Protein AF-A0A8S2YNR9-F1 (afdb_monomer_lite)

InterPro domains:
  IPR006597 Sel1-like repeat [PF08238] (1-10)
  IPR006597 Sel1-like repeat [PF08238] (11-44)
  IPR006597 Sel1-like repeat [PF08238] (60-74)
  IPR006597 Sel1-like repeat [SM00671] (11-46)
  IPR011990 Tetratricopeptide-like helical domain superfamily [G3DSA:1.25.40.10] (1-81)

Secondary structure (DSSP, 8-state):
-HHHHHHTT-HHHHHHHHHHHHHTSSS---HHHHHHHHHHHHTS-SEETTEEEEE-HHHHHHHHHHHHHHHHT-S------

pLDDT: mean 89.44, std 14.83, range [38.41, 98.44]

Structure (mmCIF, N/CA/C/O backbone):
data_AF-A0A8S2YNR9-F1
#
_entry.id   AF-A0A8S2YNR9-F1
#
loop_
_atom_site.group_PDB
_atom_site.id
_atom_site.type_symbol
_atom_site.label_atom_id
_atom_site.label_alt_id
_atom_site.label_comp_id
_atom_site.label_asym_id
_atom_site.label_entity_id
_atom_site.label_seq_id
_atom_site.pdbx_PDB_ins_code
_atom_site.Cartn_x
_atom_site.Cartn_y
_atom_site.Cartn_z
_atom_site.occupancy
_atom_site.B_iso_or_equiv
_atom_site.auth_seq_id
_atom_site.auth_comp_id
_atom_site.auth_asym_id
_atom_site.auth_atom_id
_atom_site.pdbx_PDB_model_num
ATOM 1 N N . TYR A 1 1 ? 3.105 15.190 0.724 1.00 80.00 1 TYR A N 1
ATOM 2 C CA . TYR A 1 1 ? 4.007 14.466 -0.196 1.00 80.00 1 TYR A CA 1
ATOM 3 C C . TYR A 1 1 ? 3.325 13.214 -0.744 1.00 80.00 1 TYR A C 1
ATOM 5 O O . TYR A 1 1 ? 2.904 13.260 -1.892 1.00 80.00 1 TYR A O 1
ATOM 13 N N . PHE A 1 2 ? 3.091 12.174 0.070 1.00 92.75 2 PHE A N 1
ATOM 14 C CA . PHE A 1 2 ? 2.495 10.895 -0.367 1.00 92.75 2 PHE A CA 1
ATOM 15 C C . PHE A 1 2 ? 1.183 11.018 -1.153 1.00 92.75 2 PHE A C 1
ATOM 17 O O . PHE A 1 2 ? 1.076 10.416 -2.211 1.00 92.75 2 PHE A O 1
ATOM 24 N N . ALA A 1 3 ? 0.248 11.884 -0.739 1.00 91.88 3 ALA A N 1
ATOM 25 C CA . ALA A 1 3 ? -0.989 12.132 -1.493 1.00 91.88 3 ALA A CA 1
ATOM 26 C C . ALA A 1 3 ? -0.762 12.549 -2.961 1.00 91.88 3 ALA A C 1
ATOM 28 O O . ALA A 1 3 ? -1.502 12.122 -3.843 1.00 91.88 3 ALA A O 1
ATOM 29 N N . LYS A 1 4 ? 0.302 13.316 -3.246 1.00 95.94 4 LYS A N 1
ATOM 30 C CA . LYS A 1 4 ? 0.669 13.695 -4.618 1.00 95.94 4 LYS A CA 1
ATOM 31 C C . LYS A 1 4 ? 1.225 12.501 -5.401 1.00 95.94 4 LYS A C 1
ATOM 33 O O . LYS A 1 4 ? 0.853 12.325 -6.554 1.00 95.94 4 LYS A O 1
ATOM 38 N N . ALA A 1 5 ? 2.063 11.672 -4.777 1.00 94.62 5 ALA A N 1
ATOM 39 C CA . ALA A 1 5 ? 2.584 10.452 -5.395 1.00 94.62 5 ALA A CA 1
ATOM 40 C C . ALA A 1 5 ? 1.461 9.431 -5.672 1.00 94.62 5 ALA A C 1
ATOM 42 O O . ALA A 1 5 ? 1.367 8.914 -6.783 1.00 94.62 5 ALA A O 1
ATOM 43 N N . ALA A 1 6 ? 0.545 9.229 -4.718 1.00 96.06 6 ALA A N 1
ATOM 44 C CA . ALA A 1 6 ? -0.643 8.395 -4.892 1.00 96.06 6 ALA A CA 1
ATOM 45 C C . ALA A 1 6 ? -1.525 8.895 -6.051 1.00 96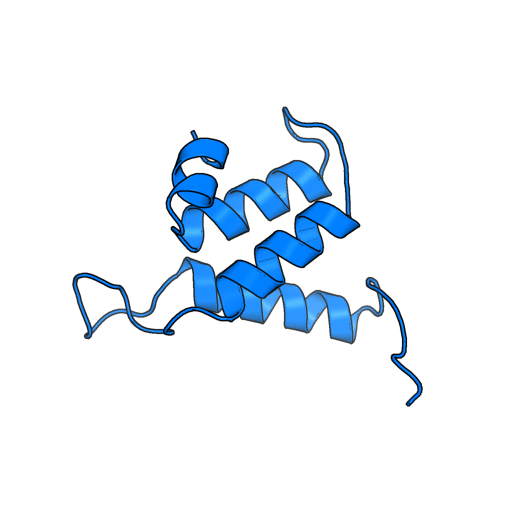.06 6 ALA A C 1
ATOM 47 O O . ALA A 1 6 ? -1.868 8.121 -6.938 1.00 96.06 6 ALA A O 1
ATOM 48 N N . SER A 1 7 ? -1.794 10.208 -6.126 1.00 95.50 7 SER A N 1
ATOM 49 C CA . SER A 1 7 ? -2.546 10.811 -7.244 1.00 95.50 7 SER A CA 1
ATOM 50 C C . SER A 1 7 ? -1.850 10.714 -8.612 1.00 95.50 7 SER A C 1
ATOM 52 O O . SER A 1 7 ? -2.479 10.946 -9.638 1.00 95.50 7 SER A O 1
ATOM 54 N N . GLN A 1 8 ? -0.556 10.376 -8.635 1.00 95.25 8 GLN A N 1
ATOM 55 C CA . GLN A 1 8 ? 0.230 10.112 -9.844 1.00 95.25 8 GLN A CA 1
ATOM 56 C C . GLN A 1 8 ? 0.345 8.609 -10.161 1.00 95.25 8 GLN A C 1
ATOM 58 O O . GLN A 1 8 ? 1.116 8.231 -11.039 1.00 95.25 8 GLN A O 1
ATOM 63 N N . GLY A 1 9 ? -0.396 7.747 -9.454 1.00 93.12 9 GLY A N 1
ATOM 64 C CA . GLY A 1 9 ? -0.385 6.299 -9.659 1.00 93.12 9 GLY A CA 1
ATOM 65 C C . GLY A 1 9 ? 0.832 5.581 -9.071 1.00 93.12 9 GLY A C 1
ATOM 66 O O . GLY A 1 9 ? 1.050 4.420 -9.385 1.00 93.12 9 GLY A O 1
ATOM 67 N N . ASN A 1 10 ? 1.649 6.224 -8.233 1.00 96.31 10 ASN A N 1
ATOM 68 C CA . ASN A 1 10 ? 2.823 5.573 -7.650 1.00 96.31 10 ASN A CA 1
ATOM 69 C C . ASN A 1 10 ? 2.422 4.662 -6.470 1.00 96.31 10 ASN A C 1
ATOM 71 O O . ASN A 1 10 ? 1.934 5.158 -5.452 1.00 96.31 10 ASN A O 1
ATOM 75 N N . ALA A 1 11 ? 2.670 3.351 -6.594 1.00 97.75 11 ALA A N 1
ATOM 76 C CA . ALA A 1 11 ? 2.307 2.346 -5.586 1.00 97.75 11 ALA A CA 1
ATOM 77 C C . ALA A 1 11 ? 2.894 2.625 -4.190 1.00 97.75 11 ALA A C 1
ATOM 79 O O . ALA A 1 11 ? 2.187 2.496 -3.194 1.00 97.75 11 ALA A O 1
ATOM 80 N N . GLU A 1 12 ? 4.158 3.056 -4.089 1.00 96.50 12 GLU A N 1
ATOM 81 C CA . GLU A 1 12 ? 4.770 3.410 -2.795 1.00 96.50 12 GLU A CA 1
ATOM 82 C C . GLU A 1 12 ? 4.053 4.608 -2.155 1.00 96.50 12 GLU A C 1
ATOM 84 O O . GLU A 1 12 ? 3.810 4.633 -0.950 1.00 96.50 12 GLU A O 1
ATOM 89 N N . GLY A 1 13 ? 3.660 5.596 -2.960 1.00 97.62 13 GLY A N 1
ATOM 90 C CA . GLY A 1 13 ? 2.845 6.732 -2.544 1.00 97.62 13 GLY A CA 1
ATOM 91 C C . GLY A 1 13 ? 1.459 6.318 -2.052 1.00 97.62 13 GLY A C 1
ATOM 92 O O . GLY A 1 13 ? 1.011 6.834 -1.028 1.00 97.62 13 GLY A O 1
ATOM 93 N N . MET A 1 14 ? 0.810 5.377 -2.745 1.00 98.44 14 MET A N 1
ATOM 94 C CA . MET A 1 14 ? -0.483 4.798 -2.362 1.00 98.44 14 MET A CA 1
ATOM 95 C C . MET A 1 14 ? -0.389 4.037 -1.035 1.00 98.44 14 MET A C 1
ATOM 97 O O . MET A 1 14 ? -1.122 4.365 -0.106 1.00 98.44 14 MET A O 1
ATOM 101 N N . TYR A 1 15 ? 0.558 3.107 -0.894 1.00 98.19 15 TYR A N 1
ATOM 102 C CA . TYR A 1 15 ? 0.785 2.353 0.343 1.00 98.19 15 TYR A CA 1
ATOM 103 C C . TYR A 1 15 ? 1.147 3.260 1.534 1.00 98.19 15 TYR A C 1
ATOM 105 O O . TYR A 1 15 ? 0.592 3.114 2.628 1.00 98.19 15 TYR A O 1
ATOM 113 N N . ASN A 1 16 ? 2.031 4.245 1.340 1.00 97.75 16 ASN A N 1
ATOM 114 C CA . ASN A 1 16 ? 2.382 5.180 2.410 1.00 97.75 16 ASN A CA 1
ATOM 115 C C . ASN A 1 16 ? 1.197 6.072 2.803 1.00 97.75 16 ASN A C 1
ATOM 117 O O . ASN A 1 16 ? 0.987 6.306 3.993 1.00 97.75 16 ASN A O 1
ATOM 121 N N . LEU A 1 17 ? 0.389 6.536 1.840 1.00 97.88 17 LEU A N 1
ATOM 122 C CA . LEU A 1 17 ? -0.845 7.260 2.148 1.00 97.88 17 LEU A CA 1
ATOM 123 C C . LEU A 1 17 ? -1.828 6.362 2.910 1.00 97.88 17 LEU A C 1
ATOM 125 O O . LEU A 1 17 ? -2.319 6.780 3.954 1.00 97.88 17 LEU A O 1
ATOM 129 N N . ALA A 1 18 ? -2.033 5.121 2.458 1.00 97.25 18 ALA A N 1
ATOM 130 C CA . ALA A 1 18 ? -2.893 4.144 3.116 1.00 97.25 18 ALA A CA 1
ATOM 131 C C . ALA A 1 18 ? -2.519 3.960 4.590 1.00 97.25 18 ALA A C 1
ATOM 133 O O . ALA A 1 18 ? -3.380 4.049 5.457 1.00 97.25 18 ALA A O 1
ATOM 134 N N . ARG A 1 19 ? -1.228 3.785 4.904 1.00 96.38 19 ARG A N 1
ATOM 135 C CA . ARG A 1 19 ? -0.752 3.632 6.290 1.00 96.38 19 ARG A CA 1
ATOM 136 C C . ARG A 1 19 ? -0.924 4.877 7.155 1.00 96.38 19 ARG A C 1
ATOM 138 O O . ARG A 1 19 ? -1.105 4.738 8.365 1.00 96.38 19 ARG A O 1
ATOM 145 N N . LEU A 1 20 ? -0.849 6.074 6.574 1.00 96.75 20 LEU A N 1
ATOM 146 C CA . LEU A 1 20 ? -1.109 7.320 7.299 1.00 96.75 20 LEU A CA 1
ATOM 147 C C . LEU A 1 20 ? -2.607 7.487 7.572 1.00 96.75 20 LEU A C 1
ATOM 149 O O . LEU A 1 20 ? -2.980 7.749 8.715 1.00 96.75 20 LEU A O 1
ATOM 153 N N . THR A 1 21 ? -3.452 7.253 6.565 1.00 96.38 21 THR A N 1
ATOM 154 C CA . THR A 1 21 ? -4.918 7.270 6.675 1.00 96.38 21 THR A CA 1
ATOM 155 C C . THR A 1 21 ? -5.423 6.206 7.649 1.00 96.38 21 THR A C 1
ATOM 157 O O . THR A 1 21 ? -6.258 6.496 8.494 1.00 96.38 21 THR A O 1
ATOM 160 N N . ASP A 1 22 ? -4.872 4.996 7.635 1.00 94.38 22 ASP A N 1
ATOM 161 C CA . ASP A 1 22 ? -5.278 3.921 8.546 1.00 94.38 22 ASP A CA 1
ATOM 162 C C . ASP A 1 22 ? -5.031 4.251 10.028 1.00 94.38 22 ASP A C 1
ATOM 164 O O . ASP A 1 22 ? -5.754 3.809 10.924 1.00 94.38 22 ASP A O 1
ATOM 168 N N . ARG A 1 23 ? -3.992 5.054 10.285 1.00 93.31 23 ARG A N 1
ATOM 169 C CA . ARG A 1 23 ? -3.520 5.423 11.625 1.00 93.31 23 ARG A CA 1
ATOM 170 C C . ARG A 1 23 ? -3.928 6.837 12.057 1.00 93.31 23 ARG A C 1
ATOM 172 O O . ARG A 1 23 ? -3.663 7.196 13.199 1.00 93.31 23 ARG A O 1
ATOM 179 N N . GLY A 1 24 ? -4.551 7.631 11.181 1.00 94.94 24 GLY A N 1
ATOM 180 C CA . GLY A 1 24 ? -4.889 9.038 11.441 1.00 94.94 24 GLY A CA 1
ATOM 181 C C . GLY A 1 24 ? -3.666 9.958 11.590 1.00 94.94 24 GLY A C 1
ATOM 182 O O . GLY A 1 24 ? -3.692 10.918 12.358 1.00 94.94 24 GLY A O 1
ATOM 183 N N . LEU A 1 25 ? -2.552 9.644 10.921 1.00 93.69 25 LEU A N 1
ATOM 184 C CA . LEU A 1 25 ? -1.274 10.343 11.100 1.00 93.69 25 LEU A CA 1
ATOM 185 C C . LEU A 1 25 ? -1.132 11.512 10.117 1.00 93.69 25 LEU A C 1
ATOM 187 O O . LEU A 1 25 ? -0.641 11.352 9.001 1.00 93.69 25 LEU A O 1
ATOM 191 N N . GLY A 1 26 ? -1.557 12.703 10.547 1.00 91.25 26 GLY A N 1
ATOM 192 C CA . GLY A 1 26 ? -1.498 13.933 9.739 1.00 91.25 26 GLY A CA 1
ATOM 193 C C . GLY A 1 26 ? -2.541 14.006 8.615 1.00 91.25 26 GLY A C 1
ATOM 194 O O . GLY A 1 26 ? -2.503 14.923 7.798 1.00 91.25 26 GLY A O 1
ATOM 195 N N . VAL A 1 27 ? -3.464 13.047 8.588 1.00 93.12 27 VAL A N 1
ATOM 196 C CA . VAL A 1 27 ? -4.642 12.946 7.719 1.00 93.12 27 VAL A CA 1
ATOM 197 C C . VAL A 1 27 ? -5.795 12.378 8.549 1.00 93.12 27 VAL A C 1
ATOM 199 O O . VAL A 1 27 ? -5.559 11.770 9.595 1.00 93.12 27 VAL A O 1
ATOM 202 N N . GLU A 1 28 ? -7.034 12.566 8.097 1.00 94.19 28 GLU A N 1
ATOM 203 C CA . GLU A 1 28 ? -8.196 11.944 8.738 1.00 94.19 28 GLU A CA 1
ATOM 204 C C . GLU A 1 28 ? -8.104 10.410 8.695 1.00 94.19 28 GLU A C 1
ATOM 206 O O . GLU A 1 28 ? -7.518 9.828 7.774 1.00 94.19 28 GLU A O 1
ATOM 211 N N . LYS A 1 29 ? -8.650 9.758 9.728 1.00 95.19 29 LYS A N 1
ATOM 212 C CA . LYS A 1 29 ? -8.576 8.308 9.877 1.00 95.19 29 LYS A CA 1
ATOM 213 C C . LYS A 1 29 ? -9.715 7.619 9.121 1.00 95.19 29 LYS A C 1
ATOM 215 O O . LYS A 1 29 ? -10.854 7.660 9.574 1.00 95.19 29 LYS A O 1
ATOM 220 N N . ASP A 1 30 ? -9.392 6.917 8.037 1.00 95.75 30 ASP A N 1
ATOM 221 C CA . ASP A 1 30 ? -10.361 6.167 7.223 1.00 95.75 30 ASP A CA 1
ATOM 222 C C . ASP A 1 30 ? -9.806 4.794 6.798 1.00 95.75 30 ASP A C 1
ATOM 224 O O . ASP A 1 30 ? -8.951 4.667 5.919 1.00 95.75 30 ASP A O 1
ATOM 228 N N . HIS A 1 31 ? -10.329 3.736 7.418 1.00 92.50 31 HIS A N 1
ATOM 229 C CA . HIS A 1 31 ? -9.936 2.354 7.136 1.00 92.50 31 HIS A CA 1
ATOM 230 C C . HIS A 1 31 ? -10.341 1.867 5.732 1.00 92.50 31 HIS A C 1
ATOM 232 O O . HIS A 1 31 ? -9.641 1.026 5.162 1.00 92.50 31 HIS A O 1
ATOM 238 N N . ASN A 1 32 ? -11.432 2.396 5.167 1.00 93.38 32 ASN A N 1
ATOM 239 C CA . ASN A 1 32 ? -11.943 2.015 3.850 1.00 93.38 32 ASN A CA 1
ATOM 240 C C . ASN A 1 32 ? -11.128 2.688 2.743 1.00 93.38 32 ASN A C 1
ATOM 242 O O . ASN A 1 32 ? -10.713 2.024 1.794 1.00 93.38 32 ASN A O 1
ATOM 246 N N . PHE A 1 33 ? -10.835 3.984 2.885 1.00 94.94 33 PHE A N 1
ATOM 247 C CA . PHE A 1 33 ? -9.945 4.681 1.955 1.00 94.94 33 PHE A CA 1
ATOM 248 C C . PHE A 1 33 ? -8.518 4.116 2.016 1.00 94.94 33 PHE A C 1
ATOM 250 O O . PHE A 1 33 ? -7.900 3.900 0.973 1.00 94.94 33 PHE A O 1
ATOM 257 N N . ALA A 1 34 ? -8.027 3.773 3.213 1.00 96.00 34 ALA A N 1
ATOM 258 C CA . ALA A 1 34 ? -6.759 3.066 3.366 1.00 96.00 34 ALA A CA 1
ATOM 259 C C . ALA A 1 34 ? -6.759 1.695 2.668 1.00 96.00 34 ALA A C 1
ATOM 261 O O . ALA A 1 34 ? -5.794 1.380 1.977 1.00 96.00 34 ALA A O 1
ATOM 262 N N . LEU A 1 35 ? -7.823 0.890 2.798 1.00 95.00 35 LEU A N 1
ATOM 263 C CA . LEU A 1 35 ? -7.919 -0.385 2.078 1.00 95.00 35 LEU A CA 1
ATOM 264 C C . LEU A 1 35 ? -7.882 -0.176 0.562 1.00 95.00 35 LEU A C 1
ATOM 266 O O . LEU A 1 35 ? -7.067 -0.802 -0.106 1.00 95.00 35 LEU A O 1
ATOM 270 N N . LYS A 1 36 ? -8.714 0.730 0.038 1.00 96.25 36 LYS A N 1
ATOM 271 C CA . LYS A 1 36 ? -8.792 1.010 -1.398 1.00 96.25 36 LYS A CA 1
ATOM 272 C C . LYS A 1 36 ? -7.426 1.382 -1.986 1.00 96.25 36 LYS A C 1
ATOM 274 O O . LYS A 1 36 ? -7.064 0.901 -3.052 1.00 96.25 36 LYS A O 1
ATOM 279 N N . LEU A 1 37 ? -6.644 2.196 -1.277 1.00 97.88 37 LEU A N 1
ATOM 280 C CA . LEU A 1 37 ? -5.283 2.554 -1.686 1.00 97.88 37 LEU A CA 1
ATOM 281 C C . LEU A 1 37 ? -4.315 1.357 -1.684 1.00 97.88 37 LEU A C 1
ATOM 283 O O . LEU A 1 37 ? -3.414 1.316 -2.517 1.00 97.88 37 LEU A O 1
ATOM 287 N N . LEU A 1 38 ? -4.482 0.387 -0.776 1.00 97.50 38 LEU A N 1
ATOM 288 C CA . LEU A 1 38 ? -3.706 -0.861 -0.797 1.00 97.50 38 LEU A CA 1
ATOM 289 C C . LEU A 1 38 ? -4.119 -1.753 -1.976 1.00 97.50 38 LEU A C 1
ATOM 291 O O . LEU A 1 38 ? -3.249 -2.306 -2.640 1.00 97.50 38 LEU A O 1
ATOM 295 N N . GLU A 1 39 ? -5.414 -1.865 -2.272 1.00 97.19 39 GLU A N 1
ATOM 296 C CA . GLU A 1 39 ? -5.924 -2.614 -3.430 1.00 97.19 39 GLU A CA 1
ATOM 297 C C . GLU A 1 39 ? -5.434 -2.000 -4.756 1.00 97.19 39 GLU A C 1
ATOM 299 O O . GLU A 1 39 ? -4.919 -2.714 -5.616 1.00 97.19 39 GLU A O 1
ATOM 304 N N . GLU A 1 40 ? -5.499 -0.671 -4.898 1.00 97.81 40 GLU A N 1
ATOM 305 C CA . GLU A 1 40 ? -4.974 0.063 -6.061 1.00 97.81 40 GLU A CA 1
ATOM 306 C C . GLU A 1 40 ? -3.446 -0.047 -6.199 1.00 97.81 40 GLU A C 1
ATOM 308 O O . GLU A 1 40 ? -2.938 -0.102 -7.321 1.00 97.81 40 GLU A O 1
ATOM 313 N N . ALA A 1 41 ? -2.704 -0.103 -5.087 1.00 98.12 41 ALA A N 1
ATOM 314 C CA . ALA A 1 41 ? -1.260 -0.330 -5.100 1.00 98.12 41 ALA A CA 1
ATOM 315 C C . ALA A 1 41 ? -0.913 -1.769 -5.509 1.00 98.12 41 ALA A C 1
ATOM 317 O O . ALA A 1 41 ? -0.073 -1.960 -6.386 1.00 98.12 41 ALA A O 1
ATOM 318 N N . ALA A 1 42 ? -1.574 -2.771 -4.920 1.00 97.75 42 ALA A N 1
ATOM 319 C CA . ALA A 1 42 ? -1.345 -4.190 -5.197 1.00 97.75 42 ALA A CA 1
ATOM 320 C C . ALA A 1 42 ? -1.762 -4.604 -6.622 1.00 97.75 42 ALA A C 1
ATOM 322 O O . ALA A 1 42 ? -1.188 -5.528 -7.188 1.00 97.75 42 ALA A O 1
ATOM 323 N N . ALA A 1 43 ? -2.711 -3.896 -7.243 1.00 97.81 43 ALA A N 1
ATOM 324 C CA . ALA A 1 43 ? -3.119 -4.130 -8.630 1.00 97.81 43 ALA A CA 1
ATOM 325 C C . ALA A 1 43 ? -2.076 -3.694 -9.688 1.00 97.81 43 ALA A C 1
ATOM 327 O O . ALA A 1 43 ? -2.284 -3.919 -10.884 1.00 97.81 43 ALA A O 1
ATOM 328 N N . GLN A 1 44 ? -0.972 -3.048 -9.293 1.00 97.12 44 GLN A N 1
ATOM 329 C CA . GLN A 1 44 ? 0.069 -2.596 -10.222 1.00 97.12 44 GLN A CA 1
ATOM 330 C C . GLN A 1 44 ? 1.075 -3.704 -10.580 1.00 97.12 44 GLN A C 1
ATOM 332 O O . GLN A 1 44 ? 1.214 -4.68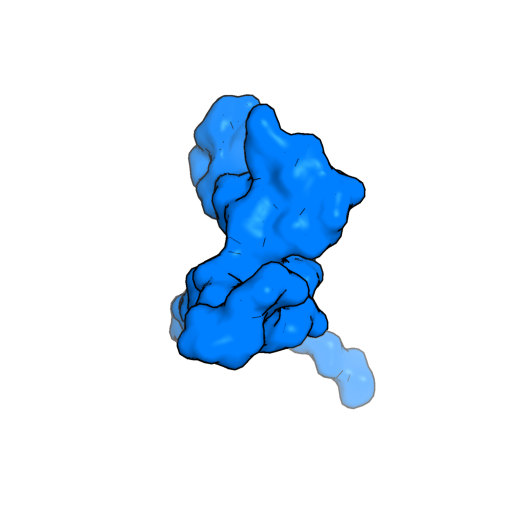8 -9.857 1.00 97.12 44 GLN A O 1
ATOM 337 N N . PRO A 1 45 ? 1.851 -3.551 -11.674 1.00 97.06 45 PRO A N 1
ATOM 338 C CA . PRO A 1 45 ? 2.909 -4.498 -12.004 1.00 97.06 45 PRO A CA 1
ATOM 339 C C . PRO A 1 45 ? 3.927 -4.656 -10.854 1.00 97.06 45 PRO A C 1
ATOM 341 O O . PRO A 1 45 ? 4.476 -3.652 -10.388 1.00 97.06 45 PRO A O 1
ATOM 344 N N . PRO A 1 46 ? 4.276 -5.894 -10.448 1.00 95.69 46 PRO A N 1
ATOM 345 C CA . PRO A 1 46 ? 5.149 -6.163 -9.296 1.00 95.69 46 PRO A CA 1
ATOM 346 C C . PRO A 1 46 ? 6.637 -5.859 -9.549 1.00 95.69 46 PRO A C 1
ATOM 348 O O . PRO A 1 46 ? 7.488 -6.162 -8.716 1.00 95.69 46 PRO A O 1
ATOM 351 N N . LYS A 1 47 ? 6.982 -5.266 -10.698 1.00 96.31 47 LYS A N 1
ATOM 352 C CA . LYS A 1 47 ? 8.349 -4.884 -11.088 1.00 96.31 47 LYS A CA 1
ATOM 353 C C . LYS A 1 47 ? 8.473 -3.366 -11.093 1.00 96.31 47 LYS A C 1
ATOM 355 O O . LYS A 1 47 ? 7.557 -2.677 -11.535 1.00 96.31 47 LYS A O 1
ATOM 360 N N . HIS A 1 48 ? 9.604 -2.848 -10.626 1.00 93.00 48 HIS A N 1
ATOM 361 C CA . HIS A 1 48 ? 9.840 -1.412 -10.533 1.00 93.00 48 HIS A CA 1
ATOM 362 C C . HIS A 1 48 ? 9.765 -0.754 -11.928 1.00 93.00 48 HIS A C 1
ATOM 364 O O . HIS A 1 48 ? 10.466 -1.204 -12.839 1.00 93.00 48 HIS A O 1
ATOM 370 N N . PRO A 1 49 ? 8.988 0.333 -12.116 1.00 86.56 49 PRO A N 1
ATOM 371 C CA . PRO A 1 49 ? 8.598 0.838 -13.441 1.00 86.56 49 PRO A CA 1
ATOM 372 C C . PRO A 1 49 ? 9.760 1.316 -14.325 1.00 86.56 49 PRO A C 1
ATOM 374 O O . PRO A 1 49 ? 9.623 1.364 -15.543 1.00 86.56 49 PRO A O 1
ATOM 377 N N . ILE A 1 50 ? 10.903 1.667 -13.727 1.00 90.94 50 ILE A N 1
ATOM 378 C CA . ILE A 1 50 ? 12.122 2.095 -14.442 1.00 90.94 50 ILE A CA 1
ATOM 379 C C . ILE A 1 50 ? 13.156 0.955 -14.527 1.00 90.94 50 ILE A C 1
ATOM 381 O O . ILE A 1 50 ? 14.028 0.957 -15.392 1.00 90.94 50 ILE A O 1
ATOM 385 N N . PHE A 1 51 ? 13.079 -0.034 -13.632 1.00 92.31 51 PHE A N 1
ATOM 386 C CA . PHE A 1 51 ? 14.153 -1.001 -13.404 1.00 92.31 51 PHE A CA 1
ATOM 387 C C . PHE A 1 51 ? 13.583 -2.407 -13.189 1.00 92.31 51 PHE A C 1
ATOM 389 O O . PHE A 1 51 ? 13.475 -2.878 -12.061 1.00 92.31 51 PHE A O 1
ATOM 396 N N . ASN A 1 52 ? 13.273 -3.110 -14.280 1.00 90.19 52 ASN A N 1
ATOM 397 C CA . ASN A 1 52 ? 12.618 -4.430 -14.268 1.00 90.19 52 ASN A CA 1
ATOM 398 C C . ASN A 1 52 ? 13.316 -5.534 -13.438 1.00 90.19 52 ASN A C 1
ATOM 400 O O . ASN A 1 52 ? 12.718 -6.590 -13.230 1.00 90.19 52 ASN A O 1
ATOM 404 N N . ALA A 1 53 ? 14.566 -5.323 -13.011 1.00 94.69 53 ALA A N 1
ATOM 405 C CA . ALA A 1 53 ? 15.322 -6.222 -12.137 1.00 94.69 53 ALA A CA 1
ATOM 406 C C . ALA A 1 53 ? 14.974 -6.079 -10.640 1.00 94.69 53 ALA A C 1
ATOM 408 O O . ALA A 1 53 ? 15.299 -6.972 -9.862 1.00 94.69 53 ALA A O 1
ATOM 409 N N . PHE A 1 54 ? 14.320 -4.986 -10.233 1.00 93.62 54 PHE A N 1
ATOM 410 C CA . PHE A 1 54 ? 13.877 -4.754 -8.857 1.00 93.62 54 PHE A CA 1
ATOM 411 C C . PHE A 1 54 ? 12.352 -4.913 -8.737 1.00 93.62 54 PHE A C 1
ATOM 413 O O . PHE A 1 54 ? 11.628 -4.624 -9.697 1.00 93.62 54 PHE A O 1
ATOM 420 N N . PRO A 1 55 ? 11.83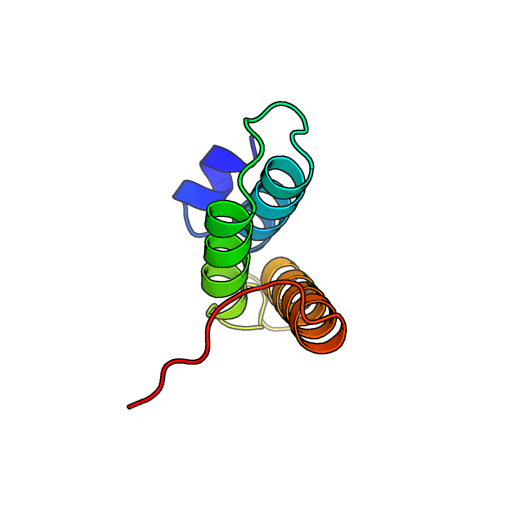6 -5.352 -7.575 1.00 94.50 55 PRO A N 1
ATOM 421 C CA . PRO A 1 55 ? 10.403 -5.366 -7.316 1.00 94.50 55 PRO A CA 1
ATOM 422 C C . PRO A 1 55 ? 9.852 -3.940 -7.192 1.00 94.50 55 PRO A C 1
ATOM 424 O O . PRO A 1 55 ? 10.562 -3.011 -6.808 1.00 94.50 55 PRO A O 1
ATOM 427 N N . ASN A 1 56 ? 8.565 -3.771 -7.482 1.00 96.69 56 ASN A N 1
ATOM 428 C CA . ASN A 1 56 ? 7.827 -2.573 -7.096 1.00 96.69 56 ASN A CA 1
ATOM 429 C C . ASN A 1 56 ? 7.529 -2.669 -5.592 1.00 96.69 56 ASN A C 1
ATOM 431 O O . ASN A 1 56 ? 6.683 -3.465 -5.182 1.00 96.69 56 ASN A O 1
ATOM 435 N N . LEU A 1 57 ? 8.256 -1.907 -4.768 1.00 95.19 57 LEU A N 1
ATOM 436 C CA . LEU A 1 57 ? 8.174 -2.020 -3.307 1.00 95.19 57 LEU A CA 1
ATOM 437 C C .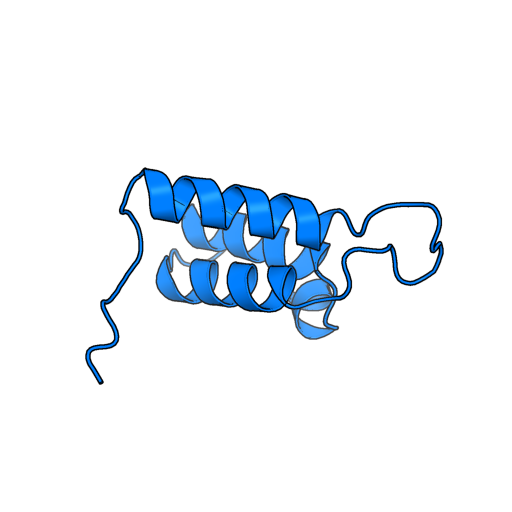 LEU A 1 57 ? 6.759 -1.734 -2.797 1.00 95.19 57 LEU A C 1
ATOM 439 O O . LEU A 1 57 ? 6.241 -2.500 -1.992 1.00 95.19 57 LEU A O 1
ATOM 443 N N . GLY A 1 58 ? 6.093 -0.717 -3.351 1.00 97.00 58 GLY A N 1
ATOM 444 C CA . GLY A 1 58 ? 4.721 -0.378 -2.978 1.00 97.00 58 GLY A CA 1
ATOM 445 C C . GLY A 1 58 ? 3.697 -1.474 -3.289 1.00 97.00 58 GLY A C 1
ATOM 446 O O . GLY A 1 58 ? 2.737 -1.613 -2.539 1.00 97.00 58 GLY A O 1
ATOM 447 N N . VAL A 1 59 ? 3.913 -2.279 -4.340 1.00 98.12 59 VAL A N 1
ATOM 448 C CA . VAL A 1 59 ? 3.088 -3.473 -4.621 1.00 98.12 59 VAL A CA 1
ATOM 449 C C . VAL A 1 59 ? 3.323 -4.523 -3.544 1.00 98.12 59 VAL A C 1
ATOM 451 O O . VAL A 1 59 ? 2.376 -4.929 -2.883 1.00 98.12 59 VAL A O 1
ATOM 454 N N . ALA A 1 60 ? 4.581 -4.906 -3.307 1.00 97.00 60 ALA A N 1
ATOM 455 C CA . ALA A 1 60 ? 4.921 -5.960 -2.350 1.00 97.00 60 ALA A CA 1
ATOM 456 C C . ALA A 1 60 ? 4.493 -5.614 -0.909 1.00 97.00 60 ALA A C 1
ATOM 458 O O . ALA A 1 60 ? 3.985 -6.466 -0.178 1.00 97.00 60 ALA A O 1
ATOM 459 N N . GLU A 1 61 ? 4.655 -4.354 -0.497 1.00 97.44 61 GLU A N 1
ATOM 460 C CA . GLU A 1 61 ? 4.195 -3.867 0.804 1.00 97.44 61 GLU A CA 1
ATOM 461 C C . GLU A 1 61 ? 2.659 -3.828 0.906 1.00 97.44 61 GLU A C 1
ATOM 463 O O . GLU A 1 61 ? 2.104 -4.134 1.968 1.00 97.44 61 GLU A O 1
ATOM 468 N N . ALA A 1 62 ? 1.958 -3.495 -0.183 1.00 97.56 62 ALA A N 1
ATOM 469 C CA . ALA A 1 62 ? 0.500 -3.508 -0.227 1.00 97.56 62 ALA A CA 1
ATOM 470 C C . ALA A 1 62 ? -0.068 -4.935 -0.209 1.00 97.56 62 ALA A C 1
ATOM 472 O O . ALA A 1 62 ? -0.935 -5.219 0.615 1.00 97.56 62 ALA A O 1
ATOM 473 N N . GLU A 1 63 ? 0.464 -5.847 -1.027 1.00 96.44 63 GLU A N 1
ATOM 474 C CA . GLU A 1 63 ? 0.125 -7.277 -1.027 1.00 96.44 63 GLU A CA 1
ATOM 475 C C . GLU A 1 63 ? 0.330 -7.897 0.363 1.00 96.44 63 GLU A C 1
ATOM 477 O O . GLU A 1 63 ? -0.563 -8.568 0.882 1.00 96.44 63 GLU A O 1
ATOM 482 N N . HIS A 1 64 ? 1.465 -7.617 1.015 1.00 95.44 64 HIS A N 1
ATOM 483 C CA . HIS A 1 64 ? 1.730 -8.071 2.381 1.00 95.44 64 HIS A CA 1
ATOM 484 C C . HIS A 1 64 ? 0.713 -7.509 3.388 1.00 95.44 64 HIS A C 1
ATOM 486 O O . HIS A 1 64 ? 0.177 -8.251 4.213 1.00 95.44 64 HIS A O 1
ATOM 492 N N . SER A 1 65 ? 0.401 -6.213 3.297 1.00 94.62 65 SER A N 1
ATOM 493 C CA . SER A 1 65 ? -0.560 -5.548 4.188 1.00 94.62 65 SER A CA 1
ATOM 494 C C . SER A 1 65 ? -1.992 -6.059 4.005 1.00 94.62 65 SER A C 1
ATOM 496 O O . SER A 1 65 ? -2.717 -6.213 4.988 1.00 94.62 65 SER A O 1
ATOM 498 N N . LEU A 1 66 ? -2.401 -6.349 2.767 1.00 93.81 66 LEU A N 1
ATOM 499 C CA . LEU A 1 66 ? -3.675 -6.999 2.454 1.00 93.81 66 LEU A CA 1
ATOM 500 C C . LEU A 1 66 ? -3.704 -8.432 2.995 1.00 93.81 66 LEU A C 1
ATOM 502 O O . LEU A 1 66 ? -4.674 -8.814 3.643 1.00 93.81 66 LEU A O 1
ATOM 506 N N . GLY A 1 67 ? -2.623 -9.197 2.815 1.00 92.81 67 GLY A N 1
ATOM 507 C CA . GLY A 1 67 ? -2.481 -10.547 3.362 1.00 92.81 67 GLY A CA 1
ATOM 508 C C . GLY A 1 67 ? -2.665 -10.596 4.882 1.00 92.81 67 GLY A C 1
ATOM 509 O O . GLY A 1 67 ? -3.443 -11.414 5.374 1.00 92.81 67 GLY A O 1
ATOM 510 N N . LEU A 1 68 ? -2.028 -9.679 5.621 1.00 89.25 68 LEU A N 1
ATOM 511 C CA . LEU A 1 68 ? -2.236 -9.535 7.067 1.00 89.25 68 LEU A CA 1
ATOM 512 C C . LEU A 1 68 ? -3.687 -9.160 7.399 1.00 89.25 68 LEU A C 1
ATOM 514 O O . LEU A 1 68 ? -4.305 -9.810 8.234 1.00 89.25 68 LEU A O 1
ATOM 518 N N . ARG A 1 69 ? -4.274 -8.182 6.699 1.00 85.25 69 ARG A N 1
ATOM 519 C CA . ARG A 1 69 ? -5.669 -7.755 6.914 1.00 85.25 69 ARG A CA 1
ATOM 520 C C . ARG A 1 69 ? -6.694 -8.863 6.680 1.00 85.25 69 ARG A C 1
ATOM 522 O O . ARG A 1 69 ? -7.662 -8.948 7.436 1.00 85.25 69 ARG A O 1
ATOM 529 N N . TYR A 1 70 ? -6.487 -9.709 5.671 1.00 81.50 70 TYR A N 1
ATOM 530 C CA . TYR A 1 70 ? -7.330 -10.878 5.421 1.00 81.50 70 TYR A CA 1
ATOM 531 C C . TYR A 1 70 ? -7.119 -11.975 6.472 1.00 81.50 70 TYR A C 1
ATOM 533 O O . TYR A 1 70 ? -8.096 -12.580 6.907 1.00 81.50 70 TYR A O 1
ATOM 541 N N . ALA A 1 71 ? -5.880 -12.207 6.922 1.00 81.69 71 ALA A N 1
ATOM 542 C CA . ALA A 1 71 ? -5.574 -13.182 7.973 1.00 81.69 71 ALA A CA 1
ATOM 543 C C . ALA A 1 71 ? -6.112 -12.767 9.358 1.00 81.69 71 ALA A C 1
ATOM 545 O O . ALA A 1 71 ? -6.585 -13.611 10.114 1.00 81.69 71 ALA A O 1
ATOM 546 N N . GLU A 1 72 ? -6.077 -11.471 9.674 1.00 78.88 72 GLU A N 1
ATOM 547 C CA . GLU A 1 72 ? -6.609 -10.884 10.911 1.00 78.88 72 GLU A CA 1
ATOM 548 C C . GLU A 1 72 ? -8.131 -10.629 10.849 1.00 78.88 72 GLU A C 1
ATOM 550 O O . GLU A 1 72 ? -8.753 -10.341 11.870 1.00 78.88 72 GLU A O 1
ATOM 555 N N . GLY A 1 73 ? -8.749 -10.737 9.664 1.00 68.38 73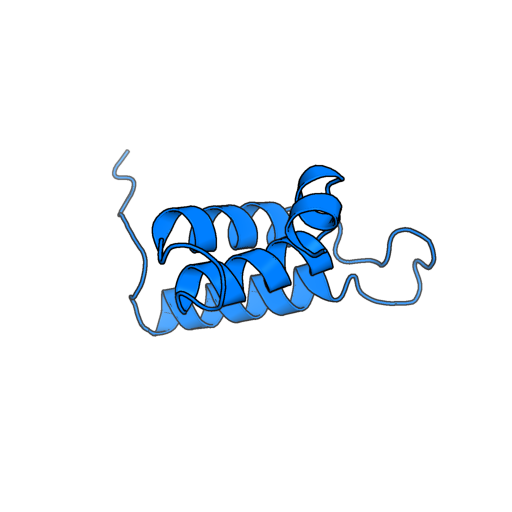 GLY A N 1
ATOM 556 C CA . GLY A 1 73 ? -10.191 -10.552 9.452 1.00 68.38 73 GLY A CA 1
ATOM 557 C C . GLY A 1 73 ? -10.680 -9.100 9.553 1.00 68.38 73 GLY A C 1
ATOM 558 O O . GLY A 1 73 ? -11.856 -8.867 9.826 1.00 68.38 73 GLY A O 1
ATOM 559 N N . VAL A 1 74 ? -9.794 -8.118 9.361 1.00 65.25 74 VAL A N 1
ATOM 560 C CA . VAL A 1 74 ? -10.032 -6.713 9.751 1.00 65.25 74 VAL A CA 1
ATOM 561 C C . VAL A 1 74 ? -10.838 -5.910 8.716 1.00 65.25 74 VAL A C 1
ATOM 563 O O . VAL A 1 74 ? -11.450 -4.908 9.076 1.00 65.25 74 VAL A O 1
ATOM 566 N N . VAL A 1 75 ? -10.879 -6.330 7.445 1.00 54.66 75 VAL A N 1
ATOM 567 C CA . VAL A 1 75 ? -11.564 -5.604 6.352 1.00 54.66 75 VAL A CA 1
ATOM 568 C C . VAL A 1 75 ? -11.911 -6.537 5.168 1.00 54.66 75 VAL A C 1
ATOM 570 O O . VAL A 1 75 ? -11.056 -7.307 4.745 1.00 54.66 75 VAL A O 1
ATOM 573 N N . VAL A 1 76 ? -13.105 -6.527 4.546 1.00 58.19 76 VAL A N 1
ATOM 574 C CA . VAL A 1 76 ? -14.394 -5.908 4.952 1.00 58.19 76 VAL A CA 1
ATOM 575 C C . VAL A 1 76 ? -15.582 -6.867 4.743 1.00 58.19 76 VAL A C 1
ATOM 577 O O . VAL A 1 76 ? -16.132 -7.385 5.708 1.00 58.19 76 VAL A O 1
ATOM 580 N N . HIS A 1 77 ? -16.019 -7.080 3.492 1.00 49.97 77 HIS A N 1
ATOM 581 C CA . HIS A 1 77 ? -17.341 -7.621 3.157 1.00 49.97 77 HIS A CA 1
ATOM 582 C C . HIS A 1 77 ? -17.298 -8.765 2.140 1.00 49.97 77 HIS A C 1
ATOM 584 O O . HIS A 1 77 ? -16.728 -8.668 1.056 1.00 49.97 77 HIS A O 1
ATOM 590 N N . LYS A 1 78 ? -18.020 -9.832 2.484 1.00 38.41 78 LYS A N 1
ATOM 591 C CA . LYS A 1 78 ? -18.375 -10.948 1.609 1.00 38.41 78 LYS A CA 1
ATOM 592 C C . LYS A 1 78 ? -19.255 -10.445 0.453 1.00 38.41 78 LYS A C 1
ATOM 594 O O . LYS A 1 78 ? -20.453 -10.248 0.651 1.00 38.41 78 LYS A O 1
ATOM 599 N N . ASN A 1 79 ? -18.686 -10.289 -0.743 1.00 39.91 79 ASN A N 1
ATOM 600 C CA . ASN A 1 79 ? -19.471 -10.190 -1.977 1.00 39.91 79 ASN A CA 1
ATOM 601 C C . ASN A 1 79 ? -20.140 -11.548 -2.236 1.00 39.91 79 ASN A C 1
ATOM 603 O O . ASN A 1 79 ? -19.565 -12.434 -2.863 1.00 39.91 79 ASN A O 1
ATOM 607 N N . LEU A 1 80 ? -21.341 -11.718 -1.683 1.00 38.50 80 LEU A N 1
ATOM 608 C CA . LEU A 1 80 ? -22.271 -12.765 -2.083 1.00 38.50 80 LEU A CA 1
ATOM 609 C C . LEU A 1 80 ? -22.869 -12.364 -3.434 1.00 38.50 80 LEU A C 1
ATOM 611 O O . LEU A 1 80 ? -23.696 -11.454 -3.493 1.00 38.50 80 LEU A O 1
ATOM 615 N N . VAL A 1 81 ? -22.424 -13.052 -4.483 1.00 40.72 81 VAL A N 1
ATOM 616 C CA . VAL A 1 81 ? -23.123 -13.169 -5.769 1.00 40.72 81 VAL A CA 1
ATOM 617 C C . VAL A 1 81 ? -23.777 -14.545 -5.819 1.00 40.72 81 VAL A C 1
ATOM 619 O O . VAL A 1 81 ? -23.128 -15.491 -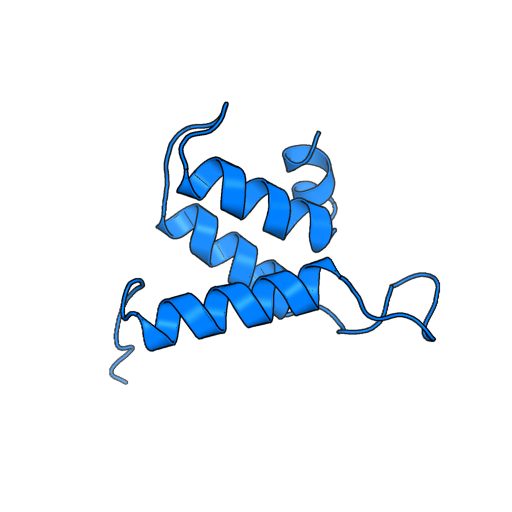5.312 1.00 40.72 81 VAL A O 1
#

Organism: NCBI:txid392030

Foldseek 3Di:
DLVVCLVVLQLLSLQVVLVCLCVVPVHDNDNVSSLVSLVSSLPDAQADPVGRVHGSVSNVSSVVVVVVCVVVVPDDDDPDD

Radius of gyration: 12.93 Å; chains: 1; bounding box: 38×28×26 Å

Sequence (81 aa):
YFAKAASQGNAEGMYNLARLTDRGLGVEKDHNFALKLLEEAAAQPPKHPIFNAFPNLGVAEAEHSLGLRYAEGVVVHKNLV